Protein AF-A0AB35PN71-F1 (afdb_monomer)

Organism: Bacillus thuringiensis (NCBI:txid1428)

Sequence (123 aa):
MNTNMVASELGVSAKTVQRWVKQLNLPAERNELGHYSFTTEDVKVLKSVQKQISEGTAIQDIHVPQSTKKRTGFIVQKTTGDTERRIEQLEQKLDTLLQQRQDENELRIRITELERQLKQKAD

Nearest PDB structures (foldseek):
  5i44-assembly4_E  TM=9.703E-01  e=1.226E-09  Bacillus subtilis subsp. subtilis str. 168
  5i44-assembly4_G-2  TM=9.796E-01  e=1.834E-09  Bacillus subtilis subsp. subtilis str. 168
  5i44-assembly1_D  TM=9.906E-01  e=2.098E-09  Bacillus subtilis subsp. subtilis str. 168
  5i44-assembly4_I-2  TM=9.643E-01  e=1.003E-09  Bacillus subtilis subsp. subtilis str. 168
  5i41-assembly1_B  TM=9.424E-01  e=8.769E-10  Bacillus subtilis subsp. subtilis str. 168

Mean predicted aligned error: 16.06 Å

Structure (mmCIF, N/CA/C/O backbone):
data_AF-A0AB35PN71-F1
#
_entry.id   AF-A0AB35PN71-F1
#
loop_
_atom_site.group_PDB
_atom_site.id
_atom_site.type_symbol
_a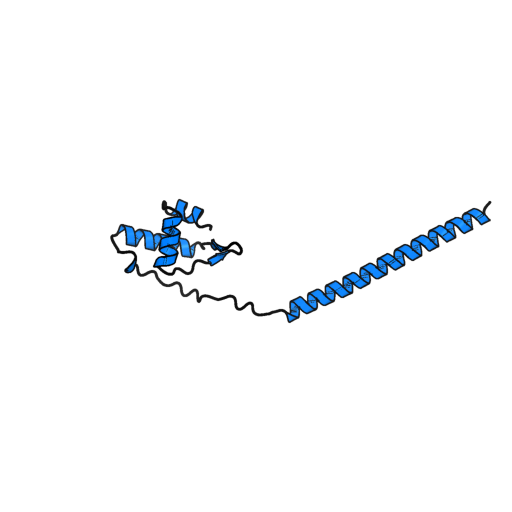tom_site.label_atom_id
_atom_site.label_alt_id
_atom_site.label_comp_id
_atom_site.label_asym_id
_atom_site.label_entity_id
_atom_site.label_seq_id
_atom_site.pdbx_PDB_ins_code
_atom_site.Cartn_x
_atom_site.Cartn_y
_atom_site.Cartn_z
_atom_site.occupancy
_atom_site.B_iso_or_equiv
_atom_site.auth_seq_id
_atom_site.auth_comp_id
_atom_site.auth_asym_id
_atom_site.auth_atom_id
_atom_site.pdbx_PDB_model_num
ATOM 1 N N . MET A 1 1 ? -8.146 6.556 7.355 1.00 78.19 1 MET A N 1
ATOM 2 C CA . MET A 1 1 ? -8.148 7.829 8.117 1.00 78.19 1 MET A CA 1
ATOM 3 C C . MET A 1 1 ? -7.175 7.717 9.280 1.00 78.19 1 MET A C 1
ATOM 5 O O . MET A 1 1 ? -7.160 6.687 9.939 1.00 78.19 1 MET A O 1
ATOM 9 N N . ASN A 1 2 ? -6.369 8.749 9.544 1.00 86.25 2 ASN A N 1
ATOM 10 C CA . ASN A 1 2 ? -5.417 8.734 10.665 1.00 86.25 2 ASN A CA 1
ATOM 11 C C . ASN A 1 2 ? -6.115 9.051 11.996 1.00 86.25 2 ASN A C 1
ATOM 13 O O . ASN A 1 2 ? -7.151 9.715 12.013 1.00 86.25 2 ASN A O 1
ATOM 17 N N . THR A 1 3 ? -5.504 8.653 13.120 1.00 85.81 3 THR A N 1
ATOM 18 C CA . THR A 1 3 ? -6.053 8.892 14.476 1.00 85.81 3 THR A CA 1
ATOM 19 C C . THR A 1 3 ? -6.442 10.354 14.712 1.00 85.81 3 THR A C 1
ATOM 21 O O . THR A 1 3 ? -7.506 10.617 15.261 1.00 85.81 3 THR A O 1
ATOM 24 N N . ASN A 1 4 ? -5.615 11.307 14.268 1.00 85.69 4 ASN A N 1
ATOM 25 C CA . ASN A 1 4 ? -5.882 12.736 14.456 1.00 85.69 4 ASN A CA 1
ATOM 26 C C . ASN A 1 4 ? -7.122 13.206 13.687 1.00 85.69 4 ASN A C 1
ATOM 28 O O . ASN A 1 4 ? -7.896 13.990 14.217 1.00 85.69 4 ASN A O 1
ATOM 32 N N . MET A 1 5 ? -7.343 12.695 12.473 1.00 86.00 5 MET A N 1
ATOM 33 C CA . MET A 1 5 ? -8.527 13.051 11.684 1.00 86.00 5 MET A CA 1
ATOM 34 C C . MET A 1 5 ? -9.803 12.530 12.342 1.00 86.00 5 MET A C 1
ATOM 36 O O . MET A 1 5 ? -10.774 13.267 12.465 1.00 86.00 5 MET A O 1
ATOM 40 N N . VAL A 1 6 ? -9.776 11.281 12.817 1.00 86.19 6 VAL A N 1
ATOM 41 C CA . VAL A 1 6 ? -10.911 10.675 13.527 1.00 86.19 6 VAL A CA 1
ATOM 42 C C . VAL A 1 6 ? -11.197 11.417 14.833 1.00 86.19 6 VAL A C 1
ATOM 44 O O . VAL A 1 6 ? -12.348 11.666 15.168 1.00 86.19 6 VAL A O 1
ATOM 47 N N . ALA A 1 7 ? -10.150 11.817 15.554 1.00 87.50 7 ALA A N 1
ATOM 48 C CA . ALA A 1 7 ? -10.263 12.613 16.770 1.00 87.50 7 ALA A CA 1
ATOM 49 C C . ALA A 1 7 ? -10.943 13.969 16.505 1.00 87.50 7 ALA A C 1
ATOM 51 O O . ALA A 1 7 ? -11.887 14.323 17.209 1.00 87.50 7 ALA A O 1
ATOM 52 N N . SER A 1 8 ? -10.527 14.677 15.449 1.00 87.88 8 SER A N 1
ATOM 53 C CA . SER A 1 8 ? -11.165 15.926 15.017 1.00 87.88 8 SER A CA 1
ATOM 54 C C . SER A 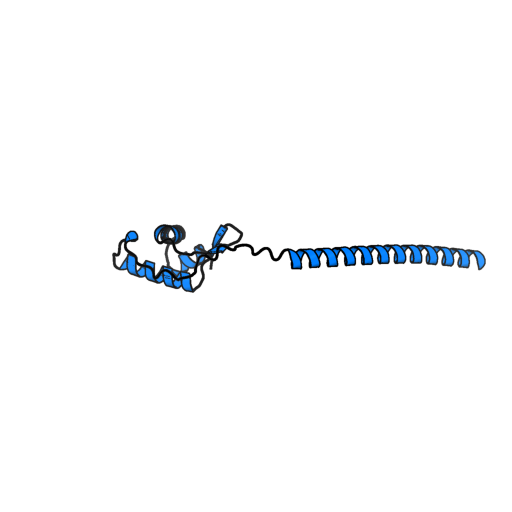1 8 ? -12.623 15.732 14.595 1.00 87.88 8 SER A C 1
ATOM 56 O O . SER A 1 8 ? -13.462 16.541 14.971 1.00 87.88 8 SER A O 1
ATOM 58 N N . GLU A 1 9 ? -12.949 14.658 13.870 1.00 87.19 9 GLU A N 1
ATOM 59 C CA . GLU A 1 9 ? -14.326 14.371 13.437 1.00 87.19 9 GLU A CA 1
ATOM 60 C C . GLU A 1 9 ? -15.262 14.057 14.617 1.00 87.19 9 GLU A C 1
ATOM 62 O O . GLU A 1 9 ? -16.434 14.427 14.606 1.00 87.19 9 GLU A O 1
ATOM 67 N N . LEU A 1 10 ? -14.742 13.389 15.647 1.00 85.31 10 LEU A N 1
ATOM 68 C CA . LEU A 1 10 ? -15.485 13.040 16.859 1.00 85.31 10 LEU A CA 1
ATOM 69 C C . LEU A 1 10 ? -15.473 14.158 17.917 1.00 85.31 10 LEU A C 1
ATOM 71 O O . LEU A 1 10 ? -16.162 14.042 18.929 1.00 85.31 10 LEU A O 1
ATOM 75 N N . GLY A 1 11 ? -14.679 15.217 17.730 1.00 87.06 1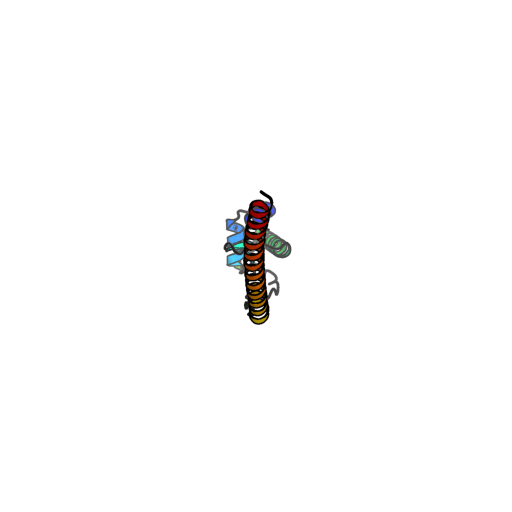1 GLY A N 1
ATOM 76 C CA . GLY A 1 11 ? -14.510 16.284 18.722 1.00 87.06 11 GLY A CA 1
ATOM 77 C C . GLY A 1 11 ? -13.833 15.820 20.020 1.00 87.06 11 GLY A C 1
ATOM 78 O O . GLY A 1 11 ? -14.067 16.396 21.079 1.00 87.06 11 GLY A O 1
ATOM 79 N N . VAL A 1 12 ? -13.013 14.766 19.965 1.00 88.56 12 VAL A N 1
ATOM 80 C CA . VAL A 1 12 ? -12.294 14.212 21.126 1.00 88.56 12 VAL A CA 1
ATOM 81 C C . VAL A 1 12 ? -10.784 14.268 20.913 1.00 88.56 12 VAL A C 1
ATOM 83 O O . VAL A 1 12 ? -10.299 14.447 19.802 1.00 88.56 12 VAL A O 1
ATOM 86 N N . SER A 1 13 ? -10.000 14.085 21.978 1.00 88.31 13 SER A N 1
ATOM 87 C CA . SER A 1 13 ? -8.542 14.014 21.841 1.00 88.31 13 SER A CA 1
ATOM 88 C C . SER A 1 13 ? -8.097 12.704 21.172 1.00 88.31 13 SER A C 1
ATOM 90 O O . SER A 1 13 ? -8.699 11.647 21.382 1.00 88.31 13 SER A O 1
ATOM 92 N N . ALA A 1 14 ? -6.976 12.729 20.445 1.00 86.50 14 ALA A N 1
ATOM 93 C CA . ALA A 1 14 ? -6.383 11.519 19.866 1.00 86.50 14 ALA A CA 1
ATOM 94 C C . ALA A 1 14 ? -6.060 10.446 20.929 1.00 86.50 14 ALA A C 1
ATOM 96 O O . ALA A 1 14 ? -6.221 9.252 20.675 1.00 86.50 14 ALA A O 1
ATOM 97 N N . LYS A 1 15 ? -5.681 10.857 22.151 1.00 86.50 15 LYS A N 1
ATOM 98 C CA . LYS A 1 15 ? -5.477 9.944 23.290 1.00 86.50 15 LYS A CA 1
ATOM 99 C C . LYS A 1 15 ? -6.773 9.247 23.712 1.00 86.50 15 LYS A C 1
ATOM 101 O O . LYS A 1 15 ? -6.734 8.076 24.080 1.00 86.50 15 LYS A O 1
ATOM 106 N N . THR A 1 16 ? -7.911 9.937 23.637 1.00 87.31 16 THR A N 1
ATOM 107 C CA . THR A 1 16 ? -9.230 9.367 23.951 1.00 87.31 16 THR A CA 1
ATOM 108 C C . THR A 1 16 ? -9.588 8.265 22.959 1.00 87.31 16 THR A C 1
ATOM 110 O O . THR A 1 16 ? -9.942 7.165 23.376 1.00 87.31 16 THR A O 1
ATOM 113 N N . VAL A 1 17 ? -9.387 8.516 21.660 1.00 86.00 17 VAL A N 1
ATOM 114 C CA . VAL A 1 17 ? -9.597 7.508 20.607 1.00 86.00 17 VAL A CA 1
ATOM 115 C C . VAL A 1 17 ? -8.696 6.293 20.838 1.00 86.00 17 VAL A C 1
ATOM 117 O O . VAL A 1 17 ? -9.172 5.161 20.852 1.00 86.00 17 VAL A O 1
ATOM 120 N N . GLN A 1 18 ? -7.404 6.508 21.108 1.00 85.50 18 GLN A N 1
ATOM 121 C CA . GLN A 1 18 ? -6.469 5.417 21.409 1.00 85.50 18 GLN A CA 1
ATOM 122 C C . GLN A 1 18 ? -6.872 4.613 22.652 1.00 85.50 18 GLN A C 1
ATOM 124 O O . GLN A 1 18 ? -6.712 3.391 22.673 1.00 85.50 18 GLN A O 1
ATOM 129 N N . ARG A 1 19 ? -7.391 5.280 23.692 1.00 85.88 19 ARG A N 1
ATOM 130 C CA . ARG A 1 19 ? -7.880 4.620 24.907 1.00 85.88 19 ARG A CA 1
ATOM 131 C C . ARG A 1 19 ? -9.076 3.724 24.602 1.00 85.88 19 ARG A C 1
ATOM 133 O O . ARG A 1 19 ? -9.077 2.583 25.048 1.00 85.88 19 ARG A O 1
ATOM 140 N N . TRP A 1 20 ? -10.045 4.199 23.821 1.00 86.69 20 TRP A N 1
ATOM 141 C CA . TRP A 1 20 ? -11.203 3.397 23.415 1.00 86.69 20 TRP A CA 1
ATOM 142 C C . TRP A 1 20 ? -10.801 2.193 22.571 1.00 86.69 20 TRP A C 1
ATOM 144 O O . TRP A 1 20 ? -11.243 1.087 22.855 1.00 86.69 20 TRP A O 1
ATOM 154 N N . VAL A 1 21 ? -9.890 2.375 21.613 1.00 82.62 21 VAL A N 1
ATOM 155 C CA . VAL A 1 21 ? -9.361 1.270 20.800 1.00 82.62 21 VAL A CA 1
ATOM 156 C C . VAL A 1 21 ? -8.728 0.184 21.672 1.00 82.62 21 VAL A C 1
ATOM 158 O O . VAL A 1 21 ? -8.991 -0.996 21.456 1.00 82.62 21 VAL A O 1
ATOM 161 N N . LYS A 1 22 ? -7.938 0.566 22.686 1.00 82.12 22 LYS A N 1
ATOM 162 C CA . LYS A 1 22 ? -7.327 -0.390 23.624 1.00 82.12 22 LYS A CA 1
ATOM 163 C C . LYS A 1 22 ? -8.353 -1.059 24.539 1.00 82.12 22 LYS A C 1
ATOM 165 O O . LYS A 1 22 ? -8.292 -2.267 24.724 1.00 82.12 22 LYS A O 1
ATOM 170 N N . GLN A 1 23 ? -9.257 -0.282 25.130 1.00 79.56 23 GLN A N 1
ATOM 171 C CA . GLN A 1 23 ? -10.147 -0.760 26.190 1.00 79.56 23 GLN A CA 1
ATOM 172 C C . GLN A 1 23 ? -11.323 -1.585 25.655 1.00 79.56 23 GLN A C 1
ATOM 174 O O . GLN A 1 23 ? -11.745 -2.528 26.311 1.00 79.56 23 GLN A O 1
ATOM 179 N N . LEU A 1 24 ? -11.795 -1.277 24.446 1.00 76.00 24 LEU A N 1
ATOM 180 C CA . LEU A 1 24 ? -12.853 -2.019 23.752 1.00 76.00 24 LEU A CA 1
ATOM 181 C C . LEU A 1 24 ? -12.285 -3.075 22.787 1.00 76.00 24 LEU A C 1
ATOM 183 O O . LEU A 1 24 ? -13.037 -3.708 22.050 1.00 76.00 24 LEU A O 1
ATOM 187 N N . ASN A 1 25 ? -10.953 -3.241 22.771 1.00 72.06 25 ASN A N 1
ATOM 188 C CA . ASN A 1 25 ? -10.205 -4.138 21.884 1.00 72.06 25 ASN A CA 1
ATOM 189 C C . ASN A 1 25 ? -10.662 -4.047 20.414 1.00 72.06 25 ASN A C 1
ATOM 191 O O . ASN A 1 25 ? -10.838 -5.064 19.740 1.00 72.06 25 ASN A O 1
ATOM 195 N N . LEU A 1 26 ? -10.884 -2.822 19.924 1.00 75.50 26 LEU A N 1
ATOM 196 C CA . LEU A 1 26 ? -11.384 -2.597 18.569 1.00 75.50 26 LEU A CA 1
ATOM 197 C C . LEU A 1 26 ? -10.338 -3.054 17.539 1.00 75.50 26 LEU A C 1
ATOM 199 O O . LEU A 1 26 ? -9.146 -2.781 17.727 1.00 75.50 26 LEU A O 1
ATOM 203 N N . PRO A 1 27 ? -10.752 -3.704 16.437 1.00 65.81 27 PRO A N 1
ATOM 204 C CA . PRO A 1 27 ? -9.854 -4.121 15.367 1.00 65.81 27 PRO A CA 1
ATOM 205 C C . PRO A 1 27 ? -9.431 -2.907 14.525 1.00 65.81 27 PRO A C 1
ATOM 207 O O . PRO A 1 27 ? -9.882 -2.725 13.403 1.00 65.81 27 PRO A O 1
ATOM 210 N N . ALA A 1 28 ? -8.581 -2.044 15.082 1.00 70.31 28 ALA A N 1
ATOM 211 C CA . ALA A 1 28 ? -7.972 -0.946 14.342 1.00 70.31 28 ALA A CA 1
ATOM 212 C C . ALA A 1 28 ? -6.732 -1.455 13.596 1.00 70.31 28 ALA A C 1
ATOM 214 O O . ALA A 1 28 ? -5.814 -2.007 14.216 1.00 70.31 28 ALA A O 1
ATOM 215 N N . GLU A 1 29 ? -6.688 -1.256 12.279 1.00 69.94 29 GLU A N 1
ATOM 216 C CA . GLU A 1 29 ? -5.504 -1.567 11.480 1.00 69.94 29 GLU A CA 1
ATOM 217 C C . GLU A 1 29 ? -4.343 -0.641 11.857 1.00 69.94 29 GLU A C 1
ATOM 219 O O . GLU A 1 29 ? -4.524 0.527 12.214 1.00 69.94 29 GLU A O 1
ATOM 224 N N . ARG A 1 30 ? -3.119 -1.167 11.788 1.00 78.12 30 ARG A N 1
ATOM 225 C CA . ARG A 1 30 ? -1.898 -0.364 11.885 1.00 78.12 30 ARG A CA 1
ATOM 226 C C . ARG A 1 30 ? -1.289 -0.269 10.498 1.00 78.12 30 ARG A C 1
ATOM 228 O O . ARG A 1 30 ? -1.203 -1.278 9.807 1.00 78.12 30 ARG A O 1
ATOM 235 N N . ASN A 1 31 ? -0.884 0.930 10.099 1.00 78.44 31 ASN A N 1
ATOM 236 C CA . ASN A 1 31 ? -0.113 1.101 8.872 1.00 78.44 31 ASN A CA 1
ATOM 237 C C . ASN A 1 31 ? 1.331 0.590 9.055 1.00 78.44 31 ASN A C 1
ATOM 239 O O . ASN A 1 31 ? 1.738 0.227 10.160 1.00 78.44 31 ASN A O 1
ATOM 243 N N . GLU A 1 32 ? 2.121 0.603 7.981 1.00 70.81 32 GLU A N 1
ATOM 244 C CA . GLU A 1 32 ? 3.523 0.142 7.964 1.00 70.81 32 GLU A CA 1
ATOM 245 C C . GLU A 1 32 ? 4.439 0.908 8.938 1.00 70.81 32 GLU A C 1
ATOM 247 O O . GLU A 1 32 ? 5.461 0.395 9.380 1.00 70.81 32 GLU A O 1
ATOM 252 N N . LEU A 1 33 ? 4.035 2.119 9.331 1.00 70.12 33 LEU A N 1
ATOM 253 C CA . LEU A 1 33 ? 4.726 2.978 10.298 1.00 70.12 33 LEU A CA 1
ATOM 254 C C . LEU A 1 33 ? 4.255 2.749 11.750 1.00 70.12 33 LEU A C 1
ATOM 256 O O . LEU A 1 33 ? 4.724 3.415 12.671 1.00 70.12 33 LEU A O 1
ATOM 260 N N . GLY A 1 34 ? 3.310 1.832 11.981 1.00 74.31 34 GLY A N 1
ATOM 261 C CA . GLY A 1 34 ? 2.798 1.487 13.310 1.00 74.31 34 GLY A CA 1
ATOM 262 C C . GLY A 1 34 ? 1.738 2.441 13.880 1.00 74.31 34 GLY A C 1
ATOM 263 O O . GLY A 1 34 ? 1.339 2.287 15.037 1.00 74.31 34 GLY A O 1
ATOM 264 N N . HIS A 1 35 ? 1.247 3.406 13.102 1.00 80.06 35 HIS A N 1
ATOM 265 C CA . HIS A 1 35 ? 0.146 4.291 13.490 1.00 80.06 35 HIS A CA 1
ATOM 266 C C . HIS A 1 35 ? -1.218 3.654 13.193 1.00 80.06 35 HIS A C 1
ATOM 268 O O . HIS A 1 35 ? -1.373 2.927 12.213 1.00 80.06 35 HIS A O 1
ATOM 274 N N . TYR A 1 36 ? -2.233 3.954 14.013 1.00 82.75 36 TYR A N 1
ATOM 275 C CA . TYR A 1 36 ? -3.593 3.472 13.757 1.00 82.75 36 TYR A CA 1
ATOM 276 C C . TYR A 1 36 ? -4.185 4.120 12.500 1.00 82.75 36 TYR A C 1
ATOM 278 O O . TYR A 1 36 ? -4.259 5.353 12.403 1.00 82.75 36 TYR A O 1
ATOM 286 N N . SER A 1 37 ? -4.653 3.267 11.594 1.00 82.81 37 SER A N 1
ATOM 287 C CA . SER A 1 37 ? -5.466 3.599 10.433 1.00 82.81 37 SER A CA 1
ATOM 288 C C . SER A 1 37 ? -6.890 3.104 10.671 1.00 82.81 37 SER A C 1
ATOM 290 O O . SER A 1 37 ? -7.112 1.953 11.035 1.00 82.81 37 SER A O 1
ATOM 292 N N . PHE A 1 38 ? -7.856 3.995 10.482 1.00 83.81 38 PHE A N 1
ATOM 293 C CA . PHE A 1 38 ? -9.276 3.721 10.660 1.00 83.81 38 PHE A CA 1
ATOM 294 C C . PHE A 1 38 ? -9.990 3.742 9.314 1.00 83.81 38 PHE A C 1
ATOM 296 O O . PHE A 1 38 ? -9.791 4.660 8.505 1.00 83.81 38 PHE A O 1
ATOM 303 N N . THR A 1 39 ? -10.849 2.757 9.092 1.00 84.38 39 THR A N 1
ATOM 304 C CA . THR A 1 39 ? -11.813 2.742 7.990 1.00 84.38 39 THR A CA 1
ATOM 305 C C . THR A 1 39 ? -13.061 3.546 8.361 1.00 84.38 39 THR A C 1
ATOM 307 O O . THR A 1 39 ? -13.299 3.864 9.527 1.00 84.38 39 THR A O 1
ATOM 310 N N . THR A 1 40 ? -13.891 3.880 7.374 1.00 82.25 40 THR A N 1
ATOM 311 C CA . THR A 1 40 ? -15.171 4.574 7.608 1.00 82.25 40 THR A CA 1
ATOM 312 C C . THR A 1 40 ? -16.110 3.786 8.525 1.00 82.25 40 THR A C 1
ATOM 314 O O . THR A 1 40 ? -16.884 4.374 9.278 1.00 82.25 40 THR A O 1
ATOM 317 N N . GLU A 1 41 ? -16.031 2.458 8.497 1.00 80.69 41 GLU A N 1
ATOM 318 C CA . GLU A 1 41 ? -16.789 1.574 9.378 1.00 80.69 41 GLU A CA 1
ATOM 319 C C . GLU A 1 41 ? -16.306 1.665 10.832 1.00 80.69 41 GLU A C 1
ATOM 321 O O . GLU A 1 41 ? -17.123 1.773 11.747 1.00 80.69 41 GLU A O 1
ATOM 326 N N . ASP A 1 42 ? -14.991 1.747 11.049 1.00 81.06 42 ASP A N 1
ATOM 327 C CA . ASP A 1 42 ? -14.418 1.906 12.391 1.00 81.06 42 ASP A CA 1
ATOM 328 C C . ASP A 1 42 ? -14.794 3.268 12.995 1.00 81.06 42 ASP A C 1
ATOM 330 O O . ASP A 1 42 ? -15.058 3.375 14.192 1.00 81.06 42 ASP A O 1
ATOM 334 N N . VAL A 1 43 ? -14.902 4.313 12.166 1.00 84.31 43 VAL A N 1
ATOM 335 C CA . VAL A 1 43 ? -15.400 5.626 12.608 1.00 84.31 43 VAL A CA 1
ATOM 336 C C . VAL A 1 43 ? -16.870 5.551 13.034 1.00 84.31 43 VAL A C 1
ATOM 338 O O . VAL A 1 43 ? -17.235 6.136 14.054 1.00 84.31 43 VAL A O 1
ATOM 341 N N . LYS A 1 44 ? -17.724 4.800 12.323 1.00 84.75 44 LYS A N 1
ATOM 342 C CA . LYS A 1 44 ? -19.125 4.578 12.741 1.00 84.75 44 LYS A CA 1
ATOM 343 C C . LYS A 1 44 ? -19.203 3.861 14.087 1.00 84.75 44 LYS A C 1
ATOM 345 O O . LYS A 1 44 ? -19.996 4.250 14.944 1.00 84.75 44 LYS A O 1
ATOM 350 N N . VAL A 1 45 ? -18.349 2.860 14.287 1.00 83.69 45 VAL A N 1
ATOM 351 C CA . VAL A 1 45 ? -18.214 2.167 15.569 1.00 83.69 45 VAL A CA 1
ATOM 352 C C . VAL A 1 45 ? -17.818 3.151 16.671 1.00 83.69 45 VAL A C 1
ATOM 354 O O . VAL A 1 45 ? -18.495 3.221 17.695 1.00 83.69 45 VAL A O 1
ATOM 357 N N . LEU A 1 46 ? -16.797 3.978 16.451 1.00 85.06 46 LEU A N 1
ATOM 358 C CA . LEU A 1 46 ? -16.362 4.978 17.430 1.00 85.06 46 LEU A CA 1
ATOM 359 C C . LEU A 1 46 ? -17.444 6.029 17.738 1.00 85.06 46 LEU A C 1
ATOM 361 O O . LEU A 1 46 ? -17.587 6.417 18.896 1.00 85.06 46 LEU A O 1
ATOM 365 N N . LYS A 1 47 ? -18.260 6.436 16.756 1.00 87.31 47 LYS A N 1
ATOM 366 C CA . LYS A 1 47 ? -19.440 7.297 16.989 1.00 87.31 47 LYS A CA 1
ATOM 367 C C . LYS A 1 47 ? -20.472 6.620 17.892 1.00 87.31 47 LYS A C 1
ATOM 369 O O . LYS A 1 47 ? -21.029 7.259 18.780 1.00 87.31 47 LYS A O 1
ATOM 374 N N . SER A 1 48 ? -20.706 5.322 17.697 1.00 83.56 48 SER A N 1
ATOM 375 C CA . SER A 1 48 ? -21.622 4.550 18.547 1.00 83.56 48 SER A CA 1
ATOM 376 C C . SER A 1 48 ? -21.113 4.446 19.990 1.00 83.56 48 SER A C 1
ATOM 378 O O . SER A 1 48 ? -21.888 4.612 20.928 1.00 83.56 48 SER A O 1
ATOM 380 N N . VAL A 1 49 ? -19.798 4.273 20.162 1.00 83.69 49 VAL A N 1
ATOM 381 C CA . VAL A 1 49 ? -19.125 4.260 21.469 1.00 83.69 49 VAL A CA 1
ATOM 382 C C . VAL A 1 49 ? -19.264 5.619 22.150 1.00 83.69 49 VAL A C 1
ATOM 384 O O . VAL A 1 49 ? -19.649 5.686 23.313 1.00 83.69 49 VAL A O 1
ATOM 387 N N . GLN A 1 50 ? -19.002 6.709 21.424 1.00 85.75 50 GLN A N 1
ATOM 388 C CA . GLN A 1 50 ? -19.150 8.068 21.943 1.00 85.75 50 GLN A CA 1
ATOM 389 C C . GLN A 1 50 ? -20.573 8.325 22.451 1.00 85.75 50 GLN A C 1
ATOM 391 O O . GLN A 1 50 ? -20.739 8.890 23.531 1.00 85.75 50 GLN A O 1
ATOM 396 N N . LYS A 1 51 ? -21.586 7.870 21.706 1.00 84.88 51 LYS A N 1
ATOM 397 C CA . LYS A 1 51 ? -22.990 8.003 22.099 1.00 84.88 51 LYS A CA 1
ATOM 398 C C . LYS A 1 51 ? -23.292 7.250 23.402 1.00 84.88 51 LYS A C 1
ATOM 400 O O . LYS A 1 51 ? -23.820 7.851 24.331 1.00 84.88 51 LYS A O 1
ATOM 405 N N . GLN A 1 52 ? -22.866 5.992 23.517 1.00 81.19 52 GLN A N 1
ATOM 406 C CA . GLN A 1 52 ? -23.070 5.189 24.732 1.00 81.19 52 GLN A CA 1
ATOM 407 C C . GLN A 1 52 ? -22.388 5.810 25.964 1.00 81.19 52 GLN A C 1
ATOM 409 O O . GLN A 1 52 ? -22.968 5.832 27.048 1.00 81.19 52 GLN A O 1
ATOM 414 N N . ILE A 1 53 ? -21.190 6.384 25.793 1.00 82.62 53 ILE A N 1
ATOM 415 C CA . ILE A 1 53 ? -20.488 7.113 26.864 1.00 82.62 53 ILE A CA 1
ATOM 416 C C . ILE A 1 53 ? -21.263 8.369 27.268 1.00 82.62 53 ILE A C 1
ATOM 418 O O . ILE A 1 53 ? -21.387 8.653 28.457 1.00 82.62 53 ILE A O 1
ATOM 422 N N . SER A 1 54 ? -21.793 9.119 26.297 1.00 79.81 54 SER A N 1
ATOM 423 C CA . SER A 1 54 ? -22.591 10.319 26.581 1.00 79.81 54 SER A CA 1
ATOM 424 C C . SER A 1 54 ? -23.913 10.011 27.289 1.00 79.81 54 SER A C 1
ATOM 426 O O . SER A 1 54 ? -24.395 10.834 28.059 1.00 79.81 54 SER A O 1
ATOM 428 N N . GLU A 1 55 ? -24.458 8.809 27.090 1.00 81.56 55 GLU A N 1
ATOM 429 C CA . GLU A 1 55 ? -25.660 8.304 27.764 1.00 81.56 55 GLU A CA 1
ATOM 430 C C . GLU A 1 55 ? -25.369 7.778 29.188 1.00 81.56 55 GLU A C 1
ATOM 432 O O . GLU A 1 55 ? -26.272 7.296 29.865 1.00 81.56 55 GLU A O 1
ATOM 437 N N . GLY A 1 56 ? -24.124 7.893 29.672 1.00 76.31 56 GLY A N 1
ATOM 438 C CA . GLY A 1 56 ? -23.725 7.495 31.027 1.00 76.31 56 GLY A CA 1
ATOM 439 C C . GLY A 1 56 ? -23.269 6.040 31.153 1.00 76.31 56 GLY A C 1
ATOM 440 O O . GLY A 1 56 ? -23.019 5.575 32.264 1.00 76.31 56 GLY A O 1
ATOM 441 N N . THR A 1 57 ? -23.118 5.321 30.036 1.00 74.31 57 THR A N 1
ATOM 442 C CA . THR A 1 57 ? -22.626 3.937 30.047 1.00 74.31 57 THR A CA 1
ATOM 443 C C . THR A 1 57 ? -21.137 3.921 30.381 1.00 74.31 57 THR A C 1
ATOM 445 O O . THR A 1 57 ? -20.324 4.592 29.733 1.00 74.31 57 THR A O 1
ATOM 448 N N . ALA A 1 58 ? -20.754 3.138 31.391 1.00 71.19 58 ALA A N 1
ATOM 449 C CA . ALA A 1 58 ? -19.353 2.946 31.735 1.00 71.19 58 ALA A CA 1
ATOM 450 C C . ALA A 1 58 ? -18.610 2.292 30.562 1.00 71.19 58 ALA A C 1
ATOM 452 O O . ALA A 1 58 ? -19.104 1.347 29.957 1.00 71.19 58 ALA A O 1
ATOM 453 N N . ILE A 1 59 ? -17.385 2.747 30.267 1.00 68.88 59 ILE A N 1
ATOM 454 C CA . ILE A 1 59 ? -16.589 2.255 29.123 1.00 68.88 59 ILE A CA 1
ATOM 455 C C . ILE A 1 59 ? -16.406 0.728 29.129 1.00 68.88 59 ILE A C 1
ATOM 457 O O . ILE A 1 59 ? -16.221 0.135 28.073 1.00 68.88 59 ILE A O 1
ATOM 461 N N . GLN A 1 60 ? -16.445 0.098 30.303 1.00 67.25 60 GLN A N 1
ATOM 462 C CA . GLN A 1 60 ? -16.303 -1.352 30.447 1.00 67.25 60 GLN A CA 1
ATOM 463 C C . GLN A 1 60 ? -17.556 -2.129 30.007 1.00 67.25 60 GLN A C 1
ATOM 465 O O . GLN A 1 60 ? -17.420 -3.271 29.585 1.00 67.25 60 GLN A O 1
ATOM 470 N N . ASP A 1 61 ? -18.733 -1.498 30.037 1.00 64.62 61 ASP A N 1
ATOM 471 C CA . ASP A 1 61 ? -20.025 -2.122 29.716 1.00 64.62 61 ASP A CA 1
ATOM 472 C C . ASP A 1 61 ? -20.491 -1.836 28.280 1.00 64.62 61 ASP A C 1
ATOM 474 O O . ASP A 1 61 ? -21.524 -2.343 27.834 1.00 64.62 61 ASP A O 1
ATOM 478 N N . ILE A 1 62 ? -19.727 -1.031 27.534 1.00 72.81 62 ILE A N 1
ATOM 479 C CA . ILE A 1 62 ? -20.022 -0.690 26.140 1.00 72.81 62 ILE A CA 1
ATOM 480 C C . ILE A 1 62 ? -19.888 -1.947 25.287 1.00 72.81 62 ILE A C 1
ATOM 482 O O . ILE A 1 62 ? -18.789 -2.391 24.942 1.00 72.81 62 ILE A O 1
ATOM 486 N N . HIS A 1 63 ? -21.034 -2.486 24.890 1.00 61.22 63 HIS A N 1
ATOM 487 C CA . HIS A 1 63 ? -21.105 -3.582 23.942 1.00 61.22 63 HIS A CA 1
ATOM 488 C C . HIS A 1 63 ? -21.023 -3.012 22.534 1.00 61.22 63 HIS A C 1
ATOM 490 O O . HIS A 1 63 ? -21.993 -2.526 21.951 1.00 61.22 63 HIS A O 1
ATOM 496 N N . VAL A 1 64 ? -19.819 -3.058 21.981 1.00 65.31 64 VAL A N 1
ATOM 497 C CA . VAL A 1 64 ? -19.610 -2.764 20.570 1.00 65.31 64 VAL A CA 1
ATOM 498 C C . VAL A 1 64 ? -19.935 -4.026 19.775 1.00 65.31 64 VAL A C 1
ATOM 500 O O . VAL A 1 64 ? -19.419 -5.088 20.139 1.00 65.31 64 VAL A O 1
ATOM 503 N N . PRO A 1 65 ? -20.736 -3.957 18.693 1.00 60.03 65 PRO A N 1
ATOM 504 C CA . PRO A 1 65 ? -20.854 -5.078 17.774 1.00 60.03 65 PRO A CA 1
ATOM 505 C C . PRO A 1 65 ? -19.449 -5.390 17.265 1.00 60.03 65 PRO A C 1
ATOM 507 O O . PRO A 1 65 ? -18.855 -4.607 16.521 1.00 60.03 65 PRO A O 1
ATOM 510 N N . GLN A 1 66 ? -18.884 -6.497 17.749 1.00 56.28 66 GLN A N 1
ATOM 511 C CA . GLN A 1 66 ? -17.599 -7.011 17.305 1.00 56.28 66 GLN A CA 1
ATOM 512 C C . GLN A 1 66 ? -17.754 -7.269 15.811 1.00 56.28 66 GLN A C 1
ATOM 514 O O . GLN A 1 66 ? -18.357 -8.262 15.405 1.00 56.28 66 GLN A O 1
ATOM 519 N N . SER A 1 67 ? -17.280 -6.330 14.989 1.00 52.84 67 SER A N 1
ATOM 520 C CA . SER A 1 67 ? -17.183 -6.556 13.558 1.00 52.84 67 SER A CA 1
ATOM 521 C C . SER A 1 67 ? -16.355 -7.821 13.414 1.00 52.84 67 SER A C 1
ATOM 523 O O . SER A 1 67 ? -15.212 -7.884 13.868 1.00 52.84 67 SER A O 1
ATOM 525 N N . THR A 1 68 ? -16.950 -8.851 12.824 1.00 48.06 68 THR A N 1
ATOM 526 C CA . THR A 1 68 ? -16.347 -10.159 12.555 1.00 48.06 68 THR A CA 1
ATOM 527 C C . THR A 1 68 ? -15.251 -10.069 11.494 1.00 48.06 68 THR A C 1
ATOM 529 O O . THR A 1 68 ? -14.989 -11.046 10.790 1.00 48.06 68 THR A O 1
ATOM 532 N N . LYS A 1 69 ? -14.564 -8.919 11.401 1.00 51.69 69 LYS A N 1
ATOM 533 C CA . LYS A 1 69 ? -13.216 -8.792 10.866 1.00 51.69 69 LYS A CA 1
ATOM 534 C C . LYS A 1 69 ? -12.348 -9.723 11.701 1.00 51.69 69 LYS A C 1
ATOM 536 O O . LYS A 1 69 ? -11.701 -9.327 12.671 1.00 51.69 69 LYS A O 1
ATOM 541 N N . LYS A 1 70 ? -12.395 -11.012 11.339 1.00 46.31 70 LYS A N 1
ATOM 542 C CA . LYS A 1 70 ? -11.390 -12.006 11.673 1.00 46.31 70 LYS A CA 1
ATOM 543 C C . LYS A 1 70 ? -10.094 -11.247 11.501 1.00 46.31 70 LYS A C 1
ATOM 545 O O . LYS A 1 70 ? -9.869 -10.701 10.424 1.00 46.31 70 LYS A O 1
ATOM 550 N N . ARG A 1 71 ? -9.311 -11.129 12.571 1.00 49.66 71 ARG A N 1
ATOM 551 C CA . ARG A 1 71 ? -7.926 -10.697 12.464 1.00 49.66 71 ARG A CA 1
ATOM 552 C C . ARG A 1 71 ? -7.304 -11.650 11.452 1.00 49.66 71 ARG A C 1
ATOM 554 O O . ARG A 1 71 ? -6.875 -12.740 11.813 1.00 49.66 71 ARG A O 1
ATOM 561 N N . THR A 1 72 ? -7.321 -11.284 10.177 1.00 43.91 72 THR A N 1
ATOM 562 C CA . THR A 1 72 ? -6.426 -11.823 9.179 1.00 43.91 72 THR A CA 1
ATOM 563 C C . THR A 1 72 ? -5.098 -11.266 9.628 1.00 43.91 72 THR A C 1
ATOM 565 O O . THR A 1 72 ? -4.652 -10.217 9.173 1.00 43.91 72 THR A O 1
ATOM 568 N N . GLY A 1 73 ? -4.490 -11.926 10.621 1.00 43.81 73 GLY A N 1
ATOM 569 C CA . GLY A 1 73 ? -3.048 -11.933 10.676 1.00 43.81 73 GLY A CA 1
ATOM 570 C C . GLY A 1 73 ? -2.649 -12.247 9.250 1.00 43.81 73 GLY A C 1
ATOM 571 O O . GLY A 1 73 ? -3.098 -13.258 8.704 1.00 43.81 73 GLY A O 1
ATOM 572 N N . PHE A 1 74 ? -1.958 -11.311 8.609 1.00 45.81 74 PHE A N 1
ATOM 573 C CA . PHE A 1 74 ? -1.272 -11.603 7.372 1.00 45.81 74 PHE A CA 1
ATOM 574 C C . PHE A 1 74 ? -0.331 -12.754 7.728 1.00 45.81 74 PHE A C 1
ATOM 576 O O . PHE A 1 74 ? 0.790 -12.554 8.184 1.00 45.81 74 PHE A O 1
ATOM 583 N N . ILE A 1 75 ? -0.806 -13.989 7.561 1.00 50.41 75 ILE A N 1
ATOM 584 C CA . ILE A 1 75 ? 0.063 -15.041 7.092 1.00 50.41 75 ILE A CA 1
ATOM 585 C C . ILE A 1 75 ? 0.509 -14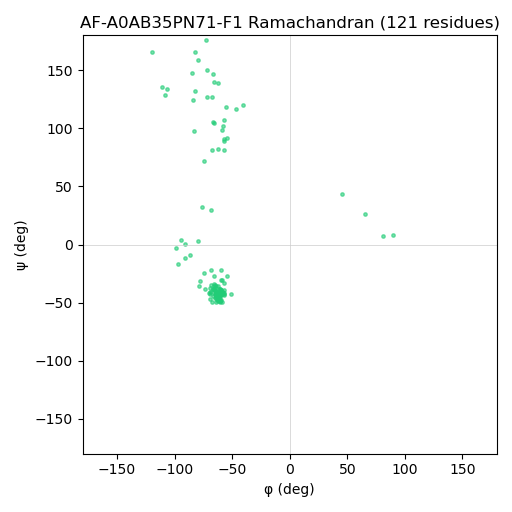.445 5.772 1.00 50.41 75 ILE A C 1
ATOM 587 O O . ILE A 1 75 ? -0.289 -14.343 4.841 1.00 50.41 75 ILE A O 1
ATOM 591 N N . VAL A 1 76 ? 1.728 -13.904 5.751 1.00 52.16 76 VAL A N 1
ATOM 592 C CA . VAL A 1 76 ? 2.438 -13.631 4.511 1.00 52.16 76 VAL A CA 1
ATOM 593 C C . VAL A 1 76 ? 2.479 -14.991 3.844 1.00 52.16 76 VAL A C 1
ATOM 595 O O . VAL A 1 76 ? 3.321 -15.833 4.152 1.00 52.16 76 VAL A O 1
ATOM 598 N N . GLN A 1 77 ? 1.444 -15.272 3.057 1.00 51.28 77 GLN A N 1
ATOM 599 C CA . GLN A 1 77 ? 1.355 -16.477 2.282 1.00 51.28 77 GLN A CA 1
ATOM 600 C C . GLN A 1 77 ? 2.488 -16.299 1.304 1.00 51.28 77 GLN A C 1
ATOM 602 O O . GLN A 1 77 ? 2.471 -15.403 0.465 1.00 51.28 77 GLN A O 1
ATOM 607 N N . LYS A 1 78 ? 3.552 -17.039 1.584 1.00 53.19 78 LYS A N 1
ATOM 608 C CA . LYS A 1 78 ? 4.834 -16.975 0.924 1.00 53.19 78 LYS A CA 1
ATOM 609 C C . LYS A 1 78 ? 4.595 -17.352 -0.540 1.00 53.19 78 LYS A C 1
ATOM 611 O O . LYS A 1 78 ? 4.780 -18.497 -0.921 1.00 53.19 78 LYS A O 1
ATOM 616 N N . THR A 1 79 ? 4.158 -16.405 -1.369 1.00 54.75 79 THR A N 1
ATOM 617 C CA . THR A 1 79 ? 4.092 -16.536 -2.830 1.00 54.75 79 THR A CA 1
ATOM 618 C C . THR A 1 79 ? 5.493 -16.392 -3.420 1.00 54.75 79 THR A C 1
ATOM 620 O O . THR A 1 79 ? 5.652 -15.856 -4.510 1.00 54.75 79 THR A O 1
ATOM 623 N N . THR A 1 80 ? 6.530 -16.830 -2.688 1.00 57.97 80 THR A N 1
ATOM 624 C CA . THR A 1 80 ? 7.925 -16.628 -3.082 1.00 57.97 80 THR A CA 1
ATOM 625 C C . THR A 1 80 ? 8.220 -17.272 -4.415 1.00 57.97 80 THR A C 1
ATOM 627 O O . THR A 1 80 ? 8.971 -16.686 -5.169 1.00 57.97 80 THR A O 1
ATOM 630 N N . GLY A 1 81 ? 7.554 -18.373 -4.772 1.00 63.41 81 GLY A N 1
ATOM 631 C CA . GLY A 1 81 ? 7.813 -19.049 -6.041 1.00 63.41 81 GLY A CA 1
ATOM 632 C C . GLY A 1 81 ? 7.610 -18.166 -7.279 1.00 63.41 81 GLY A C 1
ATOM 633 O O . GLY A 1 81 ? 8.425 -18.218 -8.195 1.00 63.41 81 GLY A O 1
ATOM 634 N N . ASP A 1 82 ? 6.569 -17.330 -7.319 1.00 74.25 82 ASP A N 1
ATOM 635 C CA . ASP A 1 82 ? 6.330 -16.449 -8.473 1.00 74.25 82 ASP A CA 1
ATOM 636 C C . ASP A 1 82 ? 7.228 -15.208 -8.446 1.00 74.25 82 ASP A C 1
ATOM 638 O O . ASP A 1 82 ? 7.706 -14.761 -9.492 1.00 74.25 82 ASP A O 1
ATOM 642 N N . THR A 1 83 ? 7.514 -14.672 -7.258 1.00 79.25 83 THR A N 1
ATOM 643 C CA . THR A 1 83 ? 8.432 -13.537 -7.102 1.00 79.25 83 THR A CA 1
ATOM 644 C C . THR A 1 83 ? 9.878 -13.931 -7.402 1.00 79.25 83 THR A C 1
ATOM 646 O O . THR A 1 83 ? 10.562 -13.199 -8.106 1.00 79.25 83 THR A O 1
ATOM 649 N N . GLU A 1 84 ? 10.329 -15.097 -6.936 1.00 83.44 84 GLU A N 1
ATOM 650 C CA . GLU A 1 84 ? 11.661 -15.669 -7.184 1.00 83.44 84 GLU A CA 1
ATOM 651 C C . GLU A 1 84 ? 11.859 -15.938 -8.678 1.00 83.44 84 GLU A C 1
ATOM 653 O O . GLU A 1 84 ? 12.839 -15.475 -9.254 1.00 83.44 84 GLU A O 1
ATOM 658 N N . ARG A 1 85 ? 10.878 -16.555 -9.354 1.00 85.81 85 ARG A N 1
ATOM 659 C CA . ARG A 1 85 ? 10.916 -16.740 -10.817 1.00 85.81 85 ARG A CA 1
ATOM 660 C C . ARG A 1 85 ? 10.971 -15.420 -11.574 1.00 85.81 85 ARG A C 1
ATOM 662 O O . ARG A 1 85 ? 11.635 -15.318 -12.603 1.00 85.81 85 ARG A O 1
ATOM 669 N N . ARG A 1 86 ? 10.251 -14.399 -11.101 1.00 89.31 86 ARG A N 1
ATOM 670 C CA . ARG A 1 86 ? 10.278 -13.079 -11.735 1.00 89.31 86 ARG A CA 1
ATOM 671 C C . ARG A 1 86 ? 11.628 -12.393 -11.551 1.00 89.31 86 ARG A C 1
ATOM 673 O O . ARG A 1 86 ? 12.068 -11.723 -12.481 1.00 89.31 86 ARG A O 1
ATOM 680 N N . ILE A 1 87 ? 12.261 -12.558 -10.393 1.00 92.12 87 ILE A N 1
ATOM 681 C CA . ILE A 1 87 ? 13.611 -12.053 -10.120 1.00 92.12 87 ILE A CA 1
ATOM 682 C C . ILE A 1 87 ? 14.615 -12.741 -11.047 1.00 92.12 87 ILE A C 1
ATOM 684 O O . ILE A 1 87 ? 15.314 -12.051 -11.779 1.00 92.12 87 ILE A O 1
ATOM 688 N N . GLU A 1 88 ? 14.580 -14.069 -11.136 1.00 93.75 88 GLU A N 1
ATOM 689 C CA . GLU A 1 88 ? 15.482 -14.853 -11.990 1.00 93.75 88 GLU A CA 1
ATOM 690 C C . GLU A 1 88 ? 15.341 -14.475 -13.483 1.00 93.75 88 GLU A C 1
ATOM 692 O O . GLU A 1 88 ? 16.323 -14.305 -14.204 1.00 93.75 88 GLU A O 1
ATOM 697 N N . GLN A 1 89 ? 14.112 -14.223 -13.954 1.00 94.19 89 GLN A N 1
ATOM 698 C CA . GLN A 1 89 ? 13.867 -13.703 -15.308 1.00 94.19 89 GLN A CA 1
ATOM 699 C C . GLN A 1 89 ? 14.429 -12.294 -15.535 1.00 94.19 89 GLN A C 1
ATOM 701 O O . GLN A 1 89 ? 14.805 -11.950 -16.658 1.00 94.19 89 GLN A O 1
ATOM 706 N N . LEU A 1 90 ? 14.405 -11.439 -14.511 1.00 95.19 90 LEU A N 1
ATOM 707 C CA . LEU A 1 90 ? 14.952 -10.087 -14.603 1.00 95.19 90 LEU A CA 1
ATOM 708 C C . LEU A 1 90 ? 16.481 -10.117 -14.612 1.00 95.19 90 LEU A C 1
ATOM 710 O O . LEU A 1 90 ? 17.076 -9.378 -15.391 1.00 95.19 90 LEU A O 1
ATOM 714 N N . GLU A 1 91 ? 17.094 -10.999 -13.824 1.00 95.38 91 GLU A N 1
ATOM 715 C CA . GLU A 1 91 ? 18.542 -11.232 -13.806 1.00 95.38 91 GLU A CA 1
ATOM 716 C C . GLU A 1 91 ? 19.039 -11.717 -15.174 1.00 95.38 91 GLU A C 1
ATOM 718 O O . GLU A 1 91 ? 19.905 -11.082 -15.770 1.00 95.38 91 GLU A O 1
ATOM 723 N N . GLN A 1 92 ? 18.390 -12.727 -15.766 1.00 96.31 92 GLN A N 1
ATOM 724 C CA . GLN A 1 92 ? 18.742 -13.208 -17.111 1.00 96.31 92 GLN A CA 1
ATOM 725 C C . GLN A 1 92 ? 18.621 -12.122 -18.193 1.00 96.31 92 GLN A C 1
ATOM 727 O O . GLN A 1 92 ? 19.440 -12.034 -19.114 1.00 96.31 92 GLN A O 1
ATOM 732 N N . LYS A 1 93 ? 17.588 -11.273 -18.105 1.00 95.88 93 LYS A N 1
ATOM 733 C CA . LYS A 1 93 ? 17.434 -10.140 -19.028 1.00 95.88 93 LYS A CA 1
ATOM 734 C C . LYS A 1 93 ? 18.527 -9.099 -18.836 1.00 95.88 93 LYS A C 1
ATOM 736 O O . LYS A 1 93 ? 18.976 -8.524 -19.82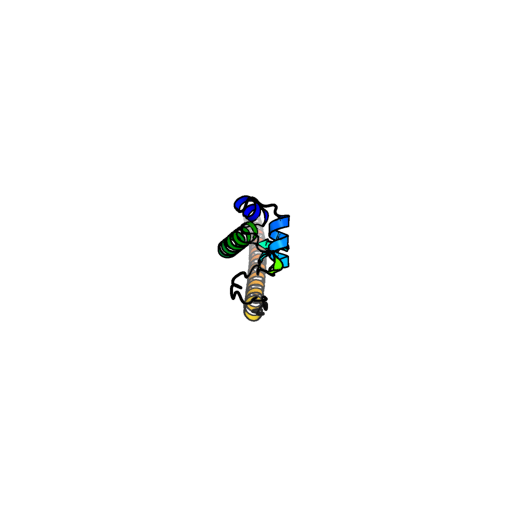6 1.00 95.88 93 LYS A O 1
ATOM 741 N N . LEU A 1 94 ? 18.937 -8.849 -17.596 1.00 96.31 94 LEU A N 1
ATOM 742 C CA . LEU A 1 94 ? 20.012 -7.916 -17.293 1.00 96.31 94 LEU A CA 1
ATOM 743 C C . LEU A 1 94 ? 21.337 -8.405 -17.884 1.00 96.31 94 LEU A C 1
ATOM 745 O O . LEU A 1 94 ? 21.990 -7.632 -18.580 1.00 96.31 94 LEU A O 1
ATOM 749 N N . ASP A 1 95 ? 21.670 -9.683 -17.707 1.00 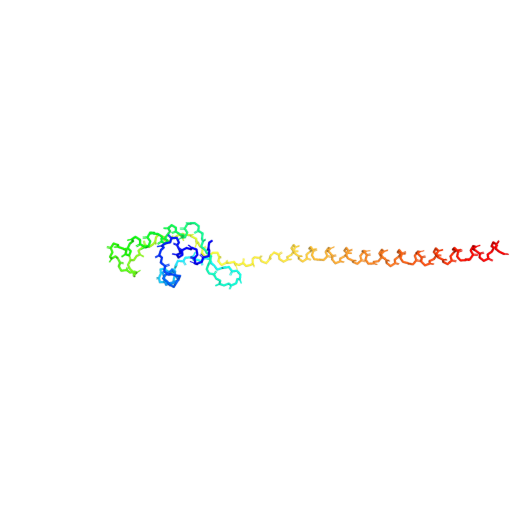96.12 95 ASP A N 1
ATOM 750 C CA . ASP A 1 95 ? 22.877 -10.283 -18.289 1.00 96.12 95 ASP A CA 1
ATOM 751 C C . ASP A 1 95 ? 22.880 -10.183 -19.818 1.00 96.12 95 ASP A C 1
ATOM 753 O O . ASP A 1 95 ? 23.873 -9.781 -20.423 1.00 96.12 95 ASP A O 1
ATOM 757 N N . THR A 1 96 ? 21.735 -10.453 -20.452 1.00 96.31 96 THR A N 1
ATOM 758 C CA . THR A 1 96 ? 21.594 -10.329 -21.911 1.00 96.31 96 THR A CA 1
ATOM 759 C C . THR A 1 96 ? 21.844 -8.894 -22.383 1.00 96.31 96 THR A C 1
ATOM 761 O O . THR A 1 96 ? 22.543 -8.675 -23.371 1.00 96.31 96 THR A O 1
ATOM 764 N N . LEU A 1 97 ? 21.291 -7.900 -21.681 1.00 96.50 97 LEU A N 1
ATOM 765 C CA . LEU A 1 97 ? 21.495 -6.490 -22.017 1.00 96.50 97 LEU A C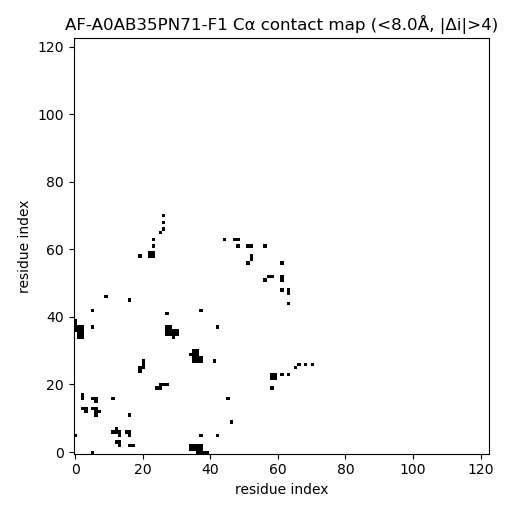A 1
ATOM 766 C C . LEU A 1 97 ? 22.948 -6.059 -21.800 1.00 96.50 97 LEU A C 1
ATOM 768 O O . LEU A 1 97 ? 23.479 -5.293 -22.602 1.00 96.50 97 LEU A O 1
ATOM 772 N N . LEU A 1 98 ? 23.603 -6.546 -20.745 1.00 96.44 98 LEU A N 1
ATOM 773 C CA . LEU A 1 98 ? 25.016 -6.265 -20.495 1.00 96.44 98 LEU A CA 1
ATOM 774 C C . LEU A 1 98 ? 25.903 -6.845 -21.599 1.00 96.44 98 LEU A C 1
ATOM 776 O O . LEU A 1 98 ? 26.762 -6.124 -22.107 1.00 96.44 98 LEU A O 1
ATOM 780 N N . GLN A 1 99 ? 25.638 -8.081 -22.029 1.00 95.88 99 GLN A N 1
ATOM 781 C CA . GLN A 1 99 ? 26.352 -8.703 -23.143 1.00 95.88 99 GLN A CA 1
ATOM 782 C C . GLN A 1 99 ? 26.167 -7.902 -24.438 1.00 95.88 99 GLN A C 1
ATOM 784 O O . GLN A 1 99 ? 27.142 -7.517 -25.073 1.00 95.88 99 GLN A O 1
ATOM 789 N N . GLN A 1 100 ? 24.925 -7.541 -24.780 1.00 96.19 100 GLN A N 1
ATOM 790 C CA . GLN A 1 100 ? 24.642 -6.726 -25.967 1.00 96.19 100 GLN A CA 1
ATOM 791 C C . GLN A 1 100 ? 25.388 -5.388 -25.950 1.00 96.19 100 GLN A C 1
ATOM 793 O O . GLN A 1 100 ? 25.873 -4.928 -26.981 1.00 96.19 100 GLN A O 1
ATOM 798 N N . ARG A 1 101 ? 25.495 -4.752 -24.779 1.00 96.25 101 ARG A N 1
ATOM 799 C CA . ARG A 1 101 ? 26.226 -3.489 -24.617 1.00 96.25 101 ARG A CA 1
ATOM 800 C C . ARG A 1 101 ? 27.733 -3.656 -24.789 1.00 96.25 101 ARG A C 1
ATOM 802 O O . ARG A 1 101 ? 28.373 -2.734 -25.291 1.00 96.25 101 ARG A O 1
ATOM 809 N N . GLN A 1 102 ? 28.293 -4.789 -24.372 1.00 95.44 102 GLN A N 1
ATOM 810 C CA . GLN A 1 102 ? 29.700 -5.113 -24.609 1.00 95.44 102 GLN A CA 1
ATOM 811 C C . GLN A 1 102 ? 29.961 -5.338 -26.098 1.00 95.44 102 GLN A C 1
ATOM 813 O O . GLN A 1 102 ? 30.830 -4.668 -26.654 1.00 95.44 102 GLN A O 1
ATOM 818 N N . ASP A 1 103 ? 29.146 -6.166 -26.752 1.00 95.25 103 ASP A N 1
ATOM 819 C CA . ASP A 1 103 ? 29.262 -6.453 -28.184 1.00 95.25 103 ASP A CA 1
ATOM 820 C C . ASP A 1 103 ? 29.135 -5.164 -29.022 1.00 95.25 103 ASP A C 1
ATOM 822 O O . ASP A 1 103 ? 29.919 -4.912 -29.938 1.00 95.25 103 ASP A O 1
ATOM 826 N N . GLU A 1 104 ? 28.185 -4.285 -28.674 1.00 96.75 104 GLU A N 1
ATOM 827 C CA . GLU A 1 104 ? 28.020 -2.977 -29.321 1.00 96.75 104 GLU A CA 1
ATOM 828 C C . GLU A 1 104 ? 29.290 -2.121 -29.195 1.00 96.75 104 GLU A C 1
ATOM 830 O O . GLU A 1 104 ? 29.697 -1.446 -30.145 1.00 96.75 104 GLU A O 1
ATOM 835 N N . ASN A 1 105 ? 29.936 -2.145 -28.030 1.00 96.31 105 ASN A N 1
ATOM 836 C CA . ASN A 1 105 ? 31.153 -1.382 -27.791 1.00 96.31 105 ASN A CA 1
ATOM 837 C C . ASN A 1 105 ? 32.343 -1.944 -28.584 1.00 96.31 105 ASN A C 1
ATOM 839 O O . ASN A 1 105 ? 33.094 -1.180 -29.191 1.00 96.31 105 ASN A O 1
ATOM 843 N N . GLU A 1 106 ? 32.487 -3.268 -28.649 1.00 96.19 106 GLU A N 1
ATOM 844 C CA . GLU A 1 106 ? 33.517 -3.917 -29.468 1.00 96.19 106 GLU A CA 1
ATOM 845 C C . GLU A 1 106 ? 33.353 -3.587 -30.955 1.00 96.19 106 GLU A C 1
ATOM 847 O O . GLU A 1 106 ? 34.324 -3.219 -31.626 1.00 96.19 106 GLU A O 1
ATOM 852 N N . LEU A 1 107 ? 32.118 -3.628 -31.464 1.00 96.00 107 LEU A N 1
ATOM 853 C CA . LEU A 1 107 ? 31.818 -3.237 -32.840 1.00 96.00 107 LEU A CA 1
ATOM 854 C C . LEU A 1 107 ? 32.173 -1.769 -33.100 1.00 96.00 107 LEU A C 1
ATOM 856 O O . LEU A 1 107 ? 32.78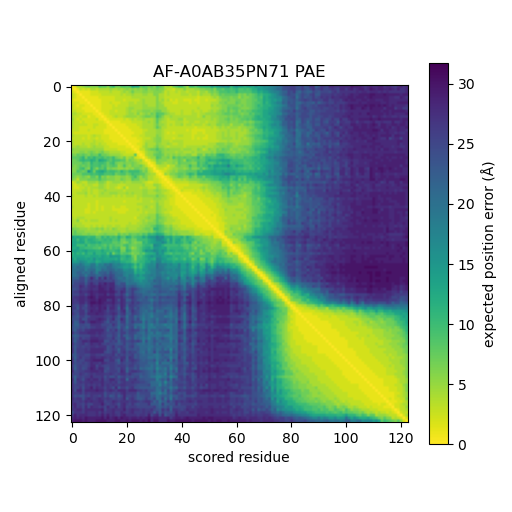9 -1.462 -34.121 1.00 96.00 107 LEU A O 1
ATOM 860 N N . ARG A 1 108 ? 31.852 -0.859 -32.171 1.00 96.25 108 ARG A N 1
ATOM 861 C CA . ARG A 1 108 ? 32.214 0.568 -32.277 1.00 96.25 108 ARG A CA 1
ATOM 862 C C . ARG A 1 108 ? 33.726 0.776 -32.335 1.00 96.25 108 ARG A C 1
ATOM 864 O O . ARG A 1 108 ? 34.201 1.554 -33.167 1.00 96.25 108 ARG A 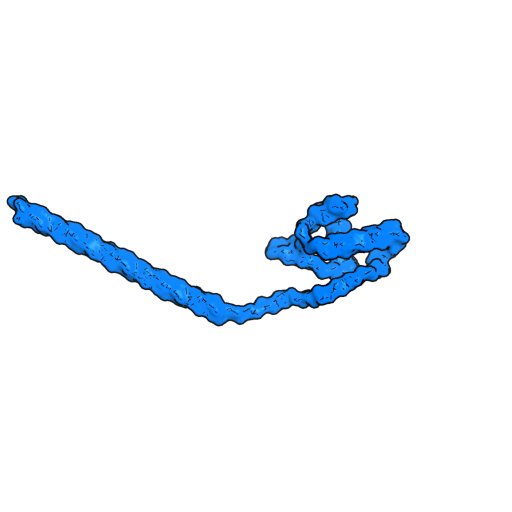O 1
ATOM 871 N N . ILE A 1 109 ? 34.486 0.064 -31.504 1.00 96.31 109 ILE A N 1
ATOM 872 C CA . ILE A 1 109 ? 35.955 0.102 -31.530 1.00 96.31 109 ILE A CA 1
ATOM 873 C C . ILE A 1 109 ? 36.467 -0.401 -32.883 1.00 96.31 109 ILE A C 1
ATOM 875 O O . ILE A 1 109 ? 37.313 0.245 -33.504 1.00 96.31 109 ILE A O 1
ATOM 879 N N . ARG A 1 110 ? 35.924 -1.518 -33.385 1.00 95.12 110 ARG A N 1
ATOM 880 C CA . ARG A 1 110 ? 36.345 -2.087 -34.669 1.00 95.12 110 ARG A CA 1
ATOM 881 C C . ARG A 1 110 ? 36.048 -1.163 -35.846 1.00 95.12 110 ARG A C 1
ATOM 883 O O . ARG A 1 110 ? 36.898 -1.034 -36.723 1.00 95.12 110 ARG A O 1
ATOM 890 N N . ILE A 1 111 ? 34.881 -0.520 -35.861 1.00 96.12 111 ILE A N 1
ATOM 891 C CA . ILE A 1 111 ? 34.512 0.467 -36.885 1.00 96.12 111 ILE A CA 1
ATOM 892 C C . ILE A 1 111 ? 35.492 1.640 -36.858 1.00 96.12 111 ILE A C 1
ATOM 894 O O . ILE A 1 111 ? 36.059 1.965 -37.895 1.00 96.12 111 ILE A O 1
ATOM 898 N N . THR A 1 112 ? 35.769 2.198 -35.676 1.00 96.00 112 THR A N 1
ATOM 899 C CA . THR A 1 112 ? 36.715 3.319 -35.516 1.00 96.00 112 THR A CA 1
ATOM 900 C C . THR A 1 112 ? 38.107 2.967 -36.057 1.00 96.00 112 THR A C 1
ATOM 902 O O . THR A 1 112 ? 38.748 3.764 -36.740 1.00 96.00 112 THR A O 1
ATOM 905 N N . GLU A 1 113 ? 38.582 1.750 -35.789 1.00 94.81 113 GLU A N 1
ATOM 906 C CA . GLU A 1 113 ? 39.874 1.280 -36.292 1.00 94.81 113 GLU A CA 1
ATOM 907 C C . GLU A 1 113 ? 39.865 1.086 -37.817 1.00 94.81 113 GLU A C 1
ATOM 909 O O . GLU A 1 113 ? 40.815 1.475 -38.497 1.00 94.81 113 GLU A O 1
ATOM 914 N N . LEU A 1 114 ? 38.784 0.541 -38.384 1.00 94.50 114 LEU A N 1
ATOM 915 C CA . LEU A 1 114 ? 38.639 0.414 -39.837 1.00 94.50 114 LEU A CA 1
ATOM 916 C C . LEU A 1 114 ? 38.588 1.784 -40.526 1.00 94.50 114 LEU A C 1
ATOM 918 O O . LEU A 1 114 ? 39.253 1.977 -41.542 1.00 94.50 114 LEU A O 1
ATOM 922 N N . GLU A 1 115 ? 37.861 2.749 -39.962 1.00 92.88 115 GLU A N 1
ATOM 923 C CA . GLU A 1 115 ? 37.821 4.132 -40.450 1.00 92.88 115 GLU A CA 1
ATOM 924 C C . GLU A 1 115 ? 39.218 4.768 -40.444 1.00 92.88 115 GLU A C 1
ATOM 926 O O . GLU A 1 115 ? 39.621 5.407 -41.420 1.00 92.88 115 GLU A O 1
ATOM 931 N N . ARG A 1 116 ? 40.004 4.536 -39.384 1.00 92.44 116 ARG A N 1
ATOM 932 C CA . ARG A 1 116 ? 41.398 4.988 -39.303 1.00 92.44 116 ARG A CA 1
ATOM 933 C C . ARG A 1 116 ? 42.267 4.368 -40.398 1.00 92.44 116 ARG A C 1
ATOM 935 O O . ARG A 1 116 ? 43.027 5.090 -41.045 1.00 92.44 116 ARG A O 1
ATOM 942 N N . GLN A 1 117 ? 42.165 3.058 -40.612 1.00 92.19 117 GLN A N 1
ATOM 943 C CA . GLN A 1 117 ? 42.944 2.348 -41.633 1.00 92.19 117 GLN A CA 1
ATOM 944 C C . GLN A 1 117 ? 42.581 2.789 -43.052 1.00 92.19 117 GLN A C 1
ATOM 946 O O . GLN A 1 117 ? 43.463 2.908 -43.900 1.00 92.19 117 GLN A O 1
ATOM 951 N N . LEU A 1 118 ? 41.299 3.060 -43.312 1.00 90.25 118 LEU A N 1
ATOM 952 C CA . LEU A 1 118 ? 40.851 3.603 -44.593 1.00 90.25 118 LEU A CA 1
ATOM 953 C C . LEU A 1 118 ? 41.412 5.005 -44.830 1.00 90.25 118 LEU A C 1
ATOM 955 O O . LEU A 1 118 ? 41.901 5.276 -45.923 1.00 90.25 118 LEU A O 1
ATOM 959 N N . LYS A 1 119 ? 41.418 5.865 -43.805 1.00 87.19 119 LYS A N 1
ATOM 960 C CA . LYS A 1 119 ? 41.996 7.210 -43.904 1.00 87.19 119 LYS A CA 1
ATOM 961 C C . LYS A 1 119 ? 43.498 7.174 -44.205 1.00 87.19 119 LYS A C 1
ATOM 963 O O . LYS A 1 119 ? 43.952 7.894 -45.077 1.00 87.19 119 LYS A O 1
ATOM 968 N N . GLN A 1 120 ? 44.248 6.286 -43.550 1.00 83.25 120 GLN A N 1
ATOM 969 C CA . GLN A 1 120 ? 45.690 6.121 -43.785 1.00 83.25 120 GLN A CA 1
ATOM 970 C C . GLN A 1 120 ? 46.051 5.538 -45.158 1.00 83.25 120 GLN A C 1
ATOM 972 O O . GLN A 1 120 ? 47.191 5.679 -45.578 1.00 83.25 120 GLN A O 1
ATOM 977 N N . LYS A 1 121 ? 45.129 4.832 -45.823 1.00 76.94 121 LYS A N 1
ATOM 978 C CA . LYS A 1 121 ? 45.340 4.286 -47.175 1.00 76.94 121 LYS A CA 1
ATOM 979 C C . LYS A 1 121 ? 44.893 5.229 -48.297 1.00 76.94 121 LYS A C 1
ATOM 981 O O . LYS A 1 121 ? 45.135 4.911 -49.458 1.00 76.94 121 LYS A O 1
ATOM 986 N N . ALA A 1 122 ? 44.168 6.295 -47.965 1.00 65.50 122 ALA A N 1
ATOM 987 C CA . ALA A 1 122 ? 43.648 7.268 -48.921 1.00 65.50 122 ALA A CA 1
ATOM 988 C C . ALA A 1 122 ? 44.540 8.519 -49.064 1.00 65.50 122 ALA A C 1
ATOM 990 O O . ALA A 1 122 ? 44.383 9.234 -50.053 1.00 65.50 122 ALA A O 1
ATOM 991 N N . ASP A 1 123 ? 45.446 8.752 -48.106 1.00 50.44 123 ASP A N 1
ATOM 992 C CA . ASP A 1 123 ? 46.594 9.673 -48.195 1.00 50.44 123 ASP A CA 1
ATOM 993 C C . ASP A 1 123 ? 47.830 8.949 -48.766 1.00 50.44 123 ASP A C 1
ATOM 995 O O . ASP A 1 123 ? 48.614 9.597 -49.497 1.00 50.44 123 ASP A O 1
#

Secondary structure (DSSP, 8-state):
-BHHHHHHHHTS-HHHHHHHHHHTT---EE-TTS-EE--HHHHHHHHHHHHHHHTT--TTT------------------HHHHHHHHHHHHHHHHHHHHHHHHHHHHHHHHHHHHHHHHHHH-

pLDDT: mean 80.0, std 14.5, range [43.81, 96.75]

Solvent-accessible surface area (backbone atoms only — not comparable to full-atom values): 7330 Å² total; per-residue (Å²): 82,48,52,61,58,54,14,62,75,70,75,48,53,48,67,55,54,53,48,49,38,63,73,65,65,49,93,66,48,62,47,100,86,68,47,56,36,42,52,77,67,54,50,53,52,50,52,53,51,52,50,43,46,74,73,67,47,54,78,88,73,62,82,67,84,76,69,82,72,67,81,72,66,77,69,76,71,78,60,49,70,64,54,52,52,50,48,54,54,49,51,56,51,50,53,51,53,51,50,52,54,51,53,54,50,54,52,51,52,52,51,54,51,51,53,50,54,52,54,68,72,73,110

InterPro domains:
  IPR000551 MerR-type HTH domain [PF13411] (1-63)
  IPR009061 Putative DNA-binding domain superfamily [SSF46955] (1-117)

Radius of gyration: 31.91 Å; Cα contacts (8 Å, |Δi|>4): 70; chains: 1; bounding box: 72×35×81 Å

Foldseek 3Di:
DFLCVLCVVLVHDSVVVVVLCVLVVAPFDADPVRGTDDDPVNSVQVNLLSVCVVVVHDSNRDDGPRPPPPPPPPPVPCPVVVVVVVVVVVVVVVVVVVVVVVVVVVVVVVVVVVVVVVVVVVD